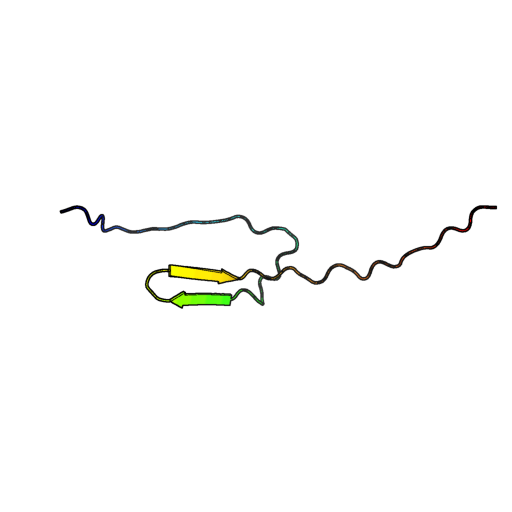Protein AF-A0A1Y2ALE6-F1 (afdb_monomer_lite)

pLDDT: mean 88.12, std 11.26, range [49.22, 98.19]

Foldseek 3Di:
DDDDDDDDDDDDDDDPQWPPVPWDWDDDPNDIDIDTDGHDDPPPPPDDDDDD

Radius of gyration: 20.66 Å; chains: 1; bounding box: 60×27×47 Å

Organism: NCBI:txid1754190

InterPro domains:
  IPR002068 Alpha crystallin/Hsp20 domain [PF00011] (2-52)
  IPR002068 Alpha crystallin/Hsp20 domain [PS01031] (1-52)
  IPR008978 HSP20-like chaperone [G3DSA:2.60.40.790] (1-52)
  IPR008978 HSP20-like chaperone [SSF49764] (2-51)
  IPR031107 Small heat shock protein [PTHR11527] (1-52)

Structure (mmCIF, N/CA/C/O backbone):
data_AF-A0A1Y2ALE6-F1
#
_entry.id   AF-A0A1Y2ALE6-F1
#
loop_
_atom_site.group_PDB
_atom_site.id
_atom_site.type_symbol
_atom_site.label_atom_id
_atom_site.label_alt_id
_atom_site.label_comp_id
_atom_site.label_asym_id
_atom_site.label_entity_id
_atom_site.label_seq_id
_atom_site.pdbx_PDB_ins_code
_atom_site.Cartn_x
_atom_site.Cartn_y
_atom_site.Cartn_z
_atom_site.occupancy
_atom_site.B_iso_or_equiv
_atom_site.auth_seq_id
_atom_site.auth_comp_id
_atom_site.auth_asym_id
_atom_site.auth_atom_id
_atom_site.pdbx_PDB_model_num
ATOM 1 N N . MET A 1 1 ? 16.892 5.175 -27.271 1.00 49.22 1 MET A N 1
ATOM 2 C CA . MET A 1 1 ? 17.379 4.259 -26.219 1.00 49.22 1 MET A CA 1
ATOM 3 C C . MET A 1 1 ? 17.082 4.891 -24.866 1.00 49.22 1 MET A C 1
ATOM 5 O O . MET A 1 1 ? 17.887 5.670 -24.402 1.00 49.22 1 MET A O 1
ATOM 9 N N . ASN A 1 2 ? 15.894 4.666 -24.296 1.00 61.84 2 ASN A N 1
ATOM 10 C CA . ASN A 1 2 ? 15.523 5.187 -22.969 1.00 61.84 2 ASN A CA 1
ATOM 11 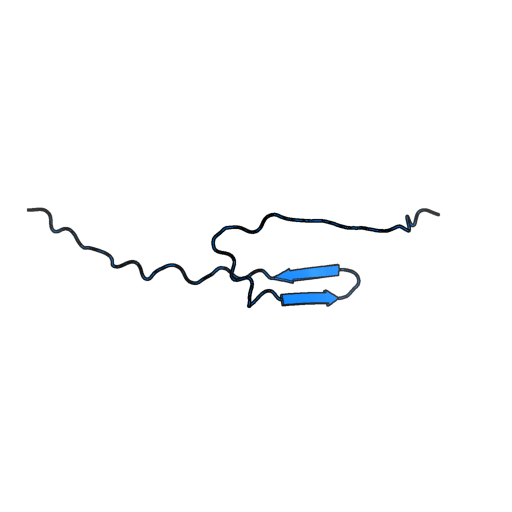C C . ASN A 1 2 ? 14.542 4.210 -22.307 1.00 61.84 2 ASN A C 1
ATOM 13 O O . ASN A 1 2 ? 13.337 4.434 -22.261 1.00 61.84 2 ASN A O 1
ATOM 17 N N . ARG A 1 3 ? 15.058 3.071 -21.843 1.00 74.69 3 ARG A N 1
ATOM 18 C CA . ARG A 1 3 ? 14.390 2.268 -20.817 1.00 74.69 3 ARG A CA 1
ATOM 19 C C . ARG A 1 3 ? 15.244 2.412 -19.571 1.00 74.69 3 ARG A C 1
ATOM 21 O O . ARG A 1 3 ? 16.389 1.970 -19.568 1.00 74.69 3 ARG A O 1
ATOM 28 N N . GLN A 1 4 ? 14.718 3.106 -18.568 1.00 79.88 4 GLN A N 1
ATOM 29 C CA . GLN A 1 4 ? 15.360 3.148 -17.262 1.00 79.88 4 GLN A CA 1
ATOM 30 C C . GLN A 1 4 ? 15.042 1.832 -16.561 1.00 79.88 4 GLN A C 1
ATOM 32 O O . GLN A 1 4 ? 13.879 1.512 -16.323 1.00 79.88 4 GLN A O 1
ATOM 37 N N . TYR A 1 5 ? 16.082 1.057 -16.289 1.00 85.25 5 TYR A N 1
ATOM 38 C CA . TYR A 1 5 ? 16.001 -0.143 -15.472 1.00 85.25 5 TYR A CA 1
ATOM 39 C C . TYR A 1 5 ? 16.574 0.191 -14.101 1.00 85.25 5 TYR A C 1
ATOM 41 O O . TYR A 1 5 ? 17.569 0.906 -13.991 1.00 85.25 5 TYR A O 1
ATOM 49 N N . GLY A 1 6 ? 15.940 -0.309 -13.052 1.00 91.38 6 GLY A N 1
ATOM 50 C CA . GLY A 1 6 ? 16.334 -0.014 -11.685 1.00 91.38 6 GLY A CA 1
ATOM 51 C C . GLY A 1 6 ? 15.404 -0.689 -10.694 1.00 91.38 6 GLY A C 1
ATOM 52 O O . GLY A 1 6 ? 14.421 -1.328 -11.070 1.00 91.38 6 GLY A O 1
ATOM 53 N N . LYS A 1 7 ? 15.726 -0.549 -9.411 1.00 93.62 7 LYS A N 1
ATOM 54 C CA . LYS A 1 7 ? 14.831 -0.961 -8.330 1.00 93.62 7 LYS A CA 1
ATOM 55 C C . LYS A 1 7 ? 13.785 0.129 -8.122 1.00 93.62 7 LYS A C 1
ATOM 57 O O . LYS A 1 7 ? 14.112 1.311 -8.140 1.00 93.62 7 LYS A O 1
ATOM 62 N N . PHE A 1 8 ? 12.544 -0.274 -7.897 1.00 91.88 8 PHE A N 1
ATOM 63 C CA . PHE A 1 8 ? 11.435 0.631 -7.636 1.00 91.88 8 PHE A CA 1
ATOM 64 C C . PHE A 1 8 ? 10.690 0.170 -6.388 1.00 91.88 8 PHE A C 1
ATOM 66 O O . PHE A 1 8 ? 10.441 -1.020 -6.217 1.00 91.88 8 PHE A O 1
ATOM 73 N N . SER A 1 9 ? 10.349 1.119 -5.521 1.00 95.31 9 SER A N 1
ATOM 74 C CA . SER A 1 9 ? 9.530 0.895 -4.333 1.00 95.31 9 SER A CA 1
ATOM 75 C C . SER A 1 9 ? 8.638 2.112 -4.111 1.00 95.31 9 SER A C 1
ATOM 77 O O . SER A 1 9 ? 9.075 3.248 -4.311 1.00 95.31 9 SER A O 1
ATOM 79 N N . ARG A 1 10 ? 7.387 1.876 -3.717 1.00 93.81 10 ARG A N 1
ATOM 80 C CA . ARG A 1 10 ? 6.437 2.905 -3.285 1.00 93.81 10 ARG A CA 1
ATOM 81 C C . ARG A 1 10 ? 5.700 2.405 -2.055 1.00 93.81 10 ARG A C 1
ATOM 83 O O . ARG A 1 10 ? 5.258 1.261 -2.030 1.00 93.81 10 ARG A O 1
ATOM 90 N N . SER A 1 11 ? 5.528 3.298 -1.092 1.00 96.19 11 SER A N 1
ATOM 91 C CA . SER A 1 11 ? 4.771 3.049 0.130 1.00 96.19 11 SER A CA 1
ATOM 92 C C . SER A 1 11 ? 3.647 4.068 0.229 1.00 96.19 11 SER A C 1
ATOM 94 O O . SER A 1 11 ? 3.843 5.241 -0.091 1.00 96.19 11 SER A O 1
ATOM 96 N N . PHE A 1 12 ? 2.481 3.616 0.676 1.00 92.88 12 PHE A N 1
ATOM 97 C CA . PHE A 1 12 ? 1.298 4.446 0.868 1.00 92.88 12 PHE A CA 1
ATOM 98 C C . PHE A 1 12 ? 0.758 4.211 2.274 1.00 92.88 12 PHE A C 1
ATOM 100 O O . PHE A 1 12 ? 0.719 3.073 2.739 1.00 92.88 12 PHE A O 1
ATOM 107 N N . SER A 1 13 ? 0.324 5.278 2.937 1.00 95.88 13 SER A N 1
ATOM 108 C CA . SER A 1 13 ? -0.402 5.157 4.199 1.00 95.88 13 SER A CA 1
ATOM 109 C C . SER A 1 13 ? -1.831 4.715 3.914 1.00 95.88 13 SER A C 1
ATOM 111 O O . SER A 1 13 ? -2.515 5.317 3.085 1.00 95.88 13 SER A O 1
ATOM 113 N N . LEU A 1 14 ? -2.279 3.663 4.594 1.00 94.62 14 LEU A N 1
ATOM 114 C CA . LEU A 1 14 ? -3.654 3.196 4.477 1.00 94.62 14 LEU A CA 1
ATOM 115 C C . LEU A 1 14 ? -4.580 4.039 5.360 1.00 94.62 14 LEU A C 1
ATOM 117 O O . LEU A 1 14 ? -4.163 4.473 6.436 1.00 94.62 14 LEU A O 1
ATOM 121 N N . PRO A 1 15 ? -5.829 4.276 4.929 1.00 91.38 15 PRO A N 1
ATOM 122 C CA . PRO A 1 15 ? -6.8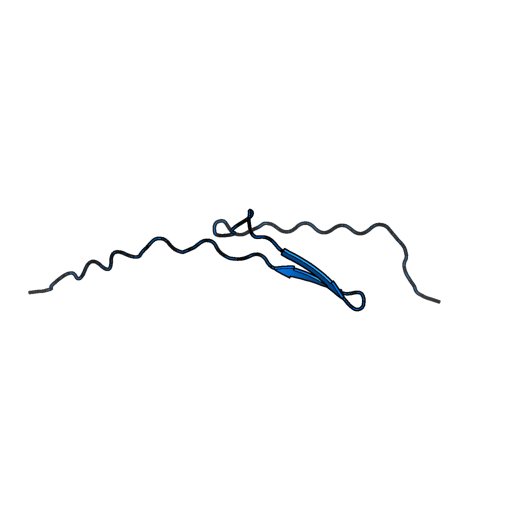27 4.883 5.796 1.00 91.38 15 PRO A CA 1
ATOM 123 C C . PRO A 1 15 ? -7.182 3.933 6.949 1.00 91.38 15 PRO A C 1
ATOM 125 O O . PRO A 1 15 ? -7.086 2.714 6.809 1.00 91.38 15 PRO A O 1
ATOM 128 N N . GLU A 1 16 ? -7.655 4.482 8.070 1.00 92.69 16 GLU A N 1
ATOM 129 C CA . GLU A 1 16 ? -8.007 3.697 9.269 1.00 92.69 16 GLU A CA 1
ATOM 130 C C . GLU A 1 16 ? -9.073 2.630 9.003 1.00 92.69 16 GLU A C 1
ATOM 132 O O . GLU A 1 16 ? -9.069 1.564 9.606 1.00 92.69 16 GLU A O 1
ATOM 137 N N . ASN A 1 17 ? -9.985 2.904 8.071 1.00 93.69 17 ASN A N 1
ATOM 138 C CA . ASN A 1 17 ? -11.047 1.984 7.692 1.00 93.69 17 ASN A CA 1
ATOM 139 C C . ASN A 1 17 ? -10.652 1.050 6.541 1.00 93.69 17 ASN A C 1
ATOM 141 O O . ASN A 1 17 ? -11.539 0.568 5.844 1.00 93.69 17 ASN A O 1
ATOM 145 N N . ALA A 1 18 ? -9.367 0.810 6.283 1.00 95.06 18 ALA A N 1
ATOM 146 C CA . ALA A 1 18 ? -8.945 -0.218 5.337 1.00 95.06 18 ALA A CA 1
ATOM 147 C C . ALA A 1 18 ? -9.119 -1.619 5.945 1.00 95.06 18 ALA A C 1
ATOM 149 O O . ALA A 1 18 ? -8.719 -1.873 7.079 1.00 95.06 18 ALA A O 1
ATOM 150 N N . ASN A 1 19 ? -9.670 -2.556 5.175 1.00 95.25 19 ASN A N 1
ATOM 151 C CA . ASN A 1 19 ? -9.676 -3.967 5.539 1.00 95.25 19 ASN A CA 1
ATOM 152 C C . ASN A 1 19 ? -8.411 -4.641 4.989 1.00 95.25 19 ASN A C 1
ATOM 154 O O . ASN A 1 19 ? -8.374 -5.081 3.839 1.00 95.25 19 ASN A O 1
ATOM 158 N N . VAL A 1 20 ? -7.372 -4.693 5.824 1.00 93.56 20 VAL A N 1
ATOM 159 C CA . VAL A 1 20 ? -6.035 -5.188 5.453 1.00 93.56 20 VAL A CA 1
ATOM 160 C C . VAL A 1 20 ? -6.039 -6.678 5.097 1.00 93.56 20 VAL A C 1
ATOM 162 O O . VAL A 1 20 ? -5.301 -7.096 4.210 1.00 93.56 20 VAL A O 1
ATOM 165 N N . GLU A 1 21 ? -6.901 -7.473 5.731 1.00 94.50 21 GLU A N 1
ATOM 166 C CA . GLU A 1 21 ? -6.993 -8.922 5.499 1.00 94.50 21 GLU A CA 1
ATOM 167 C C . GLU A 1 21 ? -7.531 -9.273 4.106 1.00 94.50 21 GLU A C 1
ATOM 169 O O . GLU A 1 21 ? -7.321 -10.383 3.623 1.00 94.50 21 GLU A O 1
ATOM 174 N N . LYS A 1 22 ? -8.226 -8.332 3.458 1.00 96.06 22 LYS A N 1
ATOM 175 C CA . LYS A 1 22 ? -8.873 -8.521 2.154 1.00 96.06 22 LYS A CA 1
ATOM 176 C C . LYS A 1 22 ? -8.212 -7.719 1.031 1.00 96.06 22 LYS A C 1
ATOM 178 O O . LYS A 1 22 ? -8.857 -7.426 0.029 1.00 96.06 22 LYS A O 1
ATOM 183 N N . ILE A 1 23 ? -6.955 -7.309 1.200 1.00 96.12 23 ILE A N 1
ATOM 184 C CA . ILE A 1 23 ? -6.2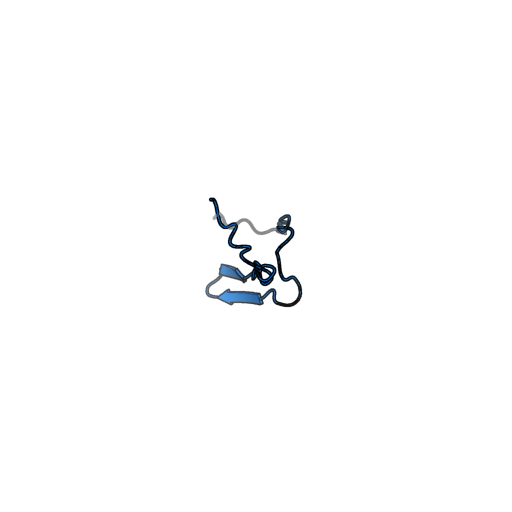12 -6.651 0.121 1.00 96.12 23 ILE A CA 1
ATOM 185 C C . ILE A 1 23 ? -5.959 -7.656 -1.005 1.00 96.12 23 ILE A C 1
ATOM 187 O O . ILE A 1 23 ? -5.465 -8.758 -0.770 1.00 96.12 23 ILE A O 1
ATOM 191 N N . GLU A 1 24 ? -6.242 -7.244 -2.237 1.00 97.44 24 GLU A N 1
ATOM 192 C CA . GLU A 1 24 ? -6.003 -8.036 -3.442 1.00 97.44 24 GLU A CA 1
ATOM 193 C C . GLU A 1 24 ? -5.033 -7.304 -4.374 1.00 97.44 24 GLU A C 1
ATOM 195 O O . GLU A 1 24 ? -5.021 -6.073 -4.450 1.00 97.44 24 GLU A O 1
ATOM 200 N N . ALA A 1 25 ? -4.211 -8.060 -5.103 1.00 97.56 25 ALA A N 1
ATOM 201 C CA . ALA A 1 25 ? -3.282 -7.509 -6.081 1.00 97.56 25 ALA A CA 1
ATOM 202 C C . ALA A 1 25 ? -3.257 -8.360 -7.352 1.00 97.56 25 ALA A C 1
ATOM 204 O O . ALA A 1 25 ? -3.233 -9.592 -7.294 1.00 97.56 25 ALA A O 1
ATOM 205 N N . LYS A 1 26 ? -3.218 -7.697 -8.509 1.00 98.19 26 LYS A N 1
ATOM 206 C CA . LYS A 1 26 ? -3.175 -8.344 -9.821 1.00 98.19 26 LYS A CA 1
ATOM 207 C C . LYS A 1 26 ? -2.232 -7.598 -10.755 1.00 98.19 26 LYS A C 1
ATOM 209 O O . LYS A 1 26 ? -2.242 -6.377 -10.819 1.00 98.19 26 LYS A O 1
ATOM 214 N N . MET A 1 27 ? -1.439 -8.344 -11.518 1.00 97.44 27 MET A N 1
ATOM 215 C CA . MET A 1 27 ? -0.605 -7.803 -12.590 1.00 97.44 27 MET A CA 1
ATOM 216 C C . MET A 1 27 ? -1.188 -8.220 -13.940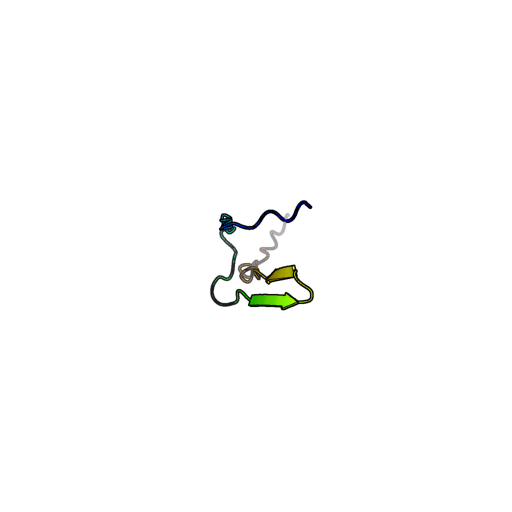 1.00 97.44 27 MET A C 1
ATOM 218 O O . MET A 1 27 ? -1.378 -9.411 -14.188 1.00 97.44 27 MET A O 1
ATOM 222 N N . ALA A 1 28 ? -1.445 -7.259 -14.823 1.00 98.06 28 ALA A N 1
ATOM 223 C CA . ALA A 1 28 ? -1.884 -7.531 -16.189 1.00 98.06 28 ALA A CA 1
ATOM 224 C C . ALA A 1 28 ? -1.319 -6.482 -17.149 1.00 98.06 28 ALA A C 1
ATOM 226 O O . ALA A 1 28 ? -1.343 -5.291 -16.855 1.00 98.06 28 ALA A O 1
ATOM 227 N N . ASN A 1 29 ? -0.801 -6.919 -18.302 1.00 97.44 29 ASN A N 1
ATOM 228 C CA . ASN A 1 29 ? -0.286 -6.039 -19.363 1.00 97.44 29 ASN A CA 1
ATOM 229 C C . ASN A 1 29 ? 0.734 -4.986 -18.876 1.00 97.44 29 ASN A C 1
ATOM 231 O O . ASN A 1 29 ? 0.772 -3.866 -19.378 1.00 97.44 29 ASN A O 1
ATOM 235 N N . GLY A 1 30 ? 1.560 -5.341 -17.885 1.00 95.06 30 GLY A N 1
ATOM 236 C CA . GLY A 1 30 ? 2.564 -4.443 -17.306 1.00 95.06 30 GLY A CA 1
ATOM 237 C C . GLY A 1 30 ? 2.026 -3.433 -16.285 1.00 95.06 30 GLY A C 1
ATOM 238 O O . GLY A 1 30 ? 2.773 -2.547 -15.877 1.00 95.06 30 GLY A O 1
ATOM 239 N N . VAL A 1 31 ? 0.766 -3.561 -15.857 1.00 96.81 31 VAL A N 1
ATOM 240 C CA . VAL A 1 31 ? 0.139 -2.718 -14.832 1.00 96.81 31 VAL A CA 1
ATOM 241 C C . VAL A 1 31 ? -0.157 -3.548 -13.586 1.00 96.81 31 VAL A C 1
ATOM 243 O O . VAL A 1 31 ? -0.814 -4.586 -13.667 1.00 96.81 31 VAL A O 1
ATOM 246 N N . LEU A 1 32 ? 0.324 -3.071 -12.435 1.00 97.19 32 LEU A N 1
ATOM 247 C CA . LEU A 1 32 ? -0.024 -3.600 -11.119 1.00 97.19 32 LEU A CA 1
ATOM 248 C C . LEU A 1 32 ? -1.264 -2.871 -10.597 1.00 97.19 32 LEU A C 1
ATOM 250 O O . LEU A 1 32 ? -1.213 -1.669 -10.337 1.00 97.19 32 LEU A O 1
ATOM 254 N N . GLU A 1 33 ? -2.354 -3.605 -10.427 1.00 97.56 33 GLU A N 1
ATOM 255 C CA . GLU A 1 33 ? -3.578 -3.160 -9.771 1.00 97.56 33 GLU A CA 1
ATOM 256 C C . GLU A 1 33 ? -3.597 -3.675 -8.327 1.00 97.56 33 GLU A C 1
ATOM 258 O O . GLU A 1 33 ? -3.308 -4.846 -8.076 1.00 97.56 33 GLU A O 1
ATOM 263 N N . ILE A 1 34 ? -3.918 -2.794 -7.378 1.00 96.69 34 ILE A N 1
ATOM 264 C CA . ILE A 1 34 ? -4.019 -3.107 -5.948 1.00 96.69 34 ILE A CA 1
ATOM 265 C C . ILE A 1 34 ? -5.386 -2.623 -5.467 1.00 96.69 34 ILE A C 1
ATOM 267 O O . ILE A 1 34 ? -5.689 -1.432 -5.563 1.00 96.69 34 ILE A O 1
ATOM 271 N N . ILE A 1 35 ? -6.198 -3.536 -4.940 1.00 96.88 35 ILE A N 1
ATOM 272 C CA . ILE A 1 35 ? -7.537 -3.257 -4.421 1.00 96.88 35 ILE A CA 1
ATOM 273 C C . ILE A 1 35 ? -7.483 -3.336 -2.897 1.00 96.88 35 ILE A C 1
ATOM 275 O O . ILE A 1 35 ? -7.132 -4.364 -2.323 1.00 96.88 35 ILE A O 1
ATOM 279 N N . ILE A 1 36 ? -7.841 -2.231 -2.242 1.00 96.94 36 ILE A N 1
ATOM 280 C CA . ILE A 1 36 ? -7.865 -2.110 -0.781 1.00 96.94 36 ILE A CA 1
ATOM 281 C C . ILE A 1 36 ? -9.313 -1.853 -0.363 1.00 96.94 36 ILE A C 1
ATOM 283 O O . ILE A 1 36 ? -9.779 -0.710 -0.434 1.00 96.94 36 ILE A O 1
ATOM 287 N N . PRO A 1 37 ? -10.066 -2.899 0.016 1.00 96.44 37 PRO A N 1
ATOM 288 C CA . PRO A 1 37 ? -11.453 -2.734 0.413 1.00 96.44 37 PRO A CA 1
ATOM 289 C C . PRO A 1 37 ? -11.552 -1.949 1.721 1.00 96.44 37 PRO A C 1
ATOM 291 O O . PRO A 1 37 ? -10.687 -2.028 2.595 1.00 96.44 37 PRO A O 1
ATOM 294 N N . LYS A 1 38 ? -12.643 -1.199 1.875 1.00 94.56 38 LYS A N 1
ATOM 295 C CA . LYS A 1 38 ? -12.973 -0.548 3.145 1.00 94.56 38 LYS A CA 1
ATOM 296 C C . LYS A 1 38 ? -13.610 -1.564 4.095 1.00 94.56 38 LYS A C 1
ATOM 298 O O . LYS A 1 38 ? -14.382 -2.419 3.664 1.00 94.56 38 LYS A O 1
ATOM 303 N N . ALA A 1 39 ? -13.301 -1.454 5.379 1.00 91.50 39 ALA A N 1
ATOM 304 C CA . ALA A 1 39 ? -14.008 -2.130 6.451 1.00 91.50 39 ALA A CA 1
ATOM 305 C C . ALA A 1 39 ? -15.481 -1.705 6.451 1.00 91.50 39 ALA A C 1
ATOM 307 O O . ALA A 1 39 ? -15.822 -0.575 6.079 1.00 91.50 39 ALA A O 1
ATOM 308 N N . GLU A 1 40 ? -16.356 -2.622 6.859 1.00 86.06 40 GLU A N 1
ATOM 309 C CA . GLU A 1 40 ? -17.778 -2.321 6.974 1.00 86.06 40 GLU A CA 1
ATOM 310 C C . GLU A 1 40 ? -17.978 -1.181 7.980 1.00 86.06 40 GLU A C 1
ATOM 312 O O . GLU A 1 40 ? -17.429 -1.233 9.086 1.00 86.06 40 GLU A O 1
ATOM 317 N N . PRO A 1 41 ? -18.737 -0.129 7.620 1.00 81.31 41 PRO A N 1
ATOM 318 C CA . PRO A 1 41 ? -19.032 0.929 8.565 1.00 81.31 41 PRO A CA 1
ATOM 319 C C . PRO A 1 41 ? -19.826 0.339 9.738 1.00 81.31 41 PRO A C 1
ATOM 321 O O . PRO A 1 41 ? -20.667 -0.544 9.527 1.00 81.31 41 PRO A O 1
ATOM 324 N N . PRO A 1 42 ? -19.615 0.832 10.971 1.00 79.00 42 PRO A N 1
ATOM 325 C CA . PRO A 1 42 ? -20.438 0.418 12.096 1.00 79.00 42 PRO A CA 1
ATOM 326 C C . PRO A 1 42 ? -21.910 0.635 11.737 1.00 79.00 42 PRO A C 1
ATOM 328 O O . PRO A 1 42 ? -22.269 1.655 11.139 1.00 79.00 42 PRO A O 1
ATOM 331 N N . LYS A 1 43 ? -22.773 -0.333 12.075 1.00 78.19 43 LYS A N 1
ATOM 332 C CA . LYS A 1 43 ? -24.217 -0.206 11.851 1.00 78.19 43 LYS A CA 1
ATOM 333 C C . LYS A 1 43 ? -24.698 1.052 12.568 1.00 78.19 43 LYS A C 1
ATOM 335 O O . LYS A 1 43 ? -24.816 1.065 13.790 1.00 78.19 43 LYS A O 1
ATOM 340 N N . ASN A 1 44 ? -24.968 2.106 11.800 1.00 69.31 44 ASN A N 1
ATOM 341 C CA . ASN A 1 44 ? -25.550 3.334 12.314 1.00 69.31 44 ASN A CA 1
ATOM 342 C C . ASN A 1 44 ? -26.900 2.989 12.946 1.00 69.31 44 ASN A C 1
ATOM 344 O O . ASN A 1 44 ? -27.890 2.780 12.242 1.00 69.31 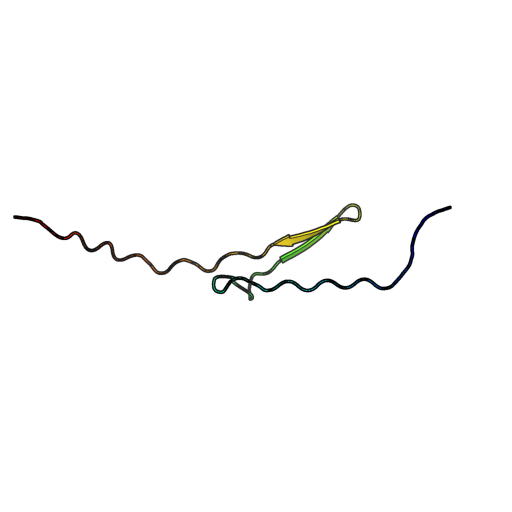44 ASN A O 1
ATOM 348 N N . GLN A 1 45 ? -26.950 2.940 14.278 1.00 65.31 45 GLN A N 1
ATOM 349 C CA . GLN A 1 45 ? -28.210 3.019 14.998 1.00 65.31 45 GLN A CA 1
ATOM 350 C C . GLN A 1 45 ? -28.722 4.443 14.802 1.00 65.31 45 GLN A C 1
ATOM 352 O O . GLN A 1 45 ? -28.365 5.355 15.546 1.00 65.31 45 GLN A O 1
ATOM 357 N N . ARG A 1 46 ? -29.515 4.653 13.746 1.00 71.81 46 ARG A N 1
ATOM 358 C CA . ARG A 1 46 ? -30.260 5.899 13.572 1.00 71.81 46 ARG A CA 1
ATOM 359 C C . ARG A 1 46 ? -31.141 6.061 14.807 1.00 71.81 46 ARG A C 1
ATOM 361 O O . ARG A 1 46 ? -32.109 5.328 14.979 1.00 71.81 46 ARG A O 1
ATOM 368 N N . ARG A 1 47 ? -30.779 6.993 15.685 1.00 74.69 47 ARG A N 1
ATOM 369 C CA . ARG A 1 47 ? -31.648 7.433 16.772 1.00 74.69 47 ARG A CA 1
ATOM 370 C C . ARG A 1 47 ? -32.563 8.500 16.193 1.00 74.69 47 ARG A C 1
ATOM 372 O O . ARG A 1 47 ? -32.112 9.605 15.907 1.00 74.69 47 ARG A O 1
ATOM 379 N N . THR A 1 48 ? -33.826 8.157 15.974 1.00 79.75 48 THR A N 1
ATOM 380 C CA . THR A 1 48 ? -34.852 9.158 15.677 1.00 79.75 48 THR A CA 1
ATOM 381 C C . THR A 1 48 ? -35.122 9.927 16.963 1.00 79.75 48 THR A C 1
ATOM 383 O O . THR A 1 48 ? -35.623 9.353 17.927 1.00 79.75 48 THR A O 1
ATOM 386 N N . ILE A 1 49 ? -34.760 11.207 16.995 1.00 79.69 49 ILE A N 1
ATOM 387 C CA . ILE A 1 49 ? -35.152 12.112 18.077 1.00 79.69 49 ILE A CA 1
ATOM 388 C C . ILE A 1 49 ? -36.498 12.709 17.667 1.00 79.69 49 ILE A C 1
ATOM 390 O O . ILE A 1 49 ? -36.584 13.387 16.645 1.00 79.69 49 ILE A O 1
ATOM 394 N N . GLN A 1 50 ? -37.555 12.410 18.422 1.00 80.12 50 GLN A N 1
ATOM 395 C CA . GLN A 1 50 ? -38.849 13.070 18.257 1.00 80.12 50 GLN A CA 1
ATOM 396 C C . GLN A 1 50 ? -38.778 14.460 18.895 1.00 80.12 50 GLN A C 1
ATOM 398 O O . GLN A 1 50 ? -38.377 14.591 20.050 1.00 80.12 50 GLN A O 1
ATOM 403 N N . ILE A 1 51 ? -39.143 15.481 18.127 1.00 78.12 51 ILE A N 1
ATOM 404 C CA . ILE A 1 51 ? -39.296 16.866 18.587 1.00 78.12 51 ILE A CA 1
ATOM 405 C C . ILE A 1 51 ? -40.786 17.091 18.878 1.00 78.12 51 ILE A C 1
ATOM 407 O O . ILE A 1 51 ? -41.617 16.606 18.107 1.00 78.12 51 ILE A O 1
ATOM 411 N N . GLN A 1 52 ? -41.100 17.759 19.993 1.00 68.38 52 GLN A N 1
ATOM 412 C CA . GLN A 1 52 ? -42.464 18.127 20.406 1.00 68.38 52 GLN A CA 1
ATOM 413 C C . GLN A 1 52 ? -42.859 19.496 19.861 1.00 68.38 52 GLN A C 1
ATOM 415 O O . GLN A 1 52 ? -41.975 20.382 19.837 1.00 68.38 52 GLN A O 1
#

Secondary structure (DSSP, 8-state):
------------PPPTTB-GGG-EEEEETTEEEEE-PBPPPP----------

Sequence (52 aa):
MNRQYGKFSRSFSLPENANVEKIEAKMANGVLEIIIPKAEPPKNQRRTIQIQ